Protein AF-A0A1X7UWM3-F1 (afdb_monomer_lite)

Sequence (104 aa):
MDGKWLSDIHINTAQRLLKKQFPNLSGLFSTLILPNVKDPIPSGTRALQILHIKTNHWIVTSTLDCLLGEVKLLESMYRSIDVSTMNLLRQVFGGGISVTLEVP

Foldseek 3Di:
DPPDADDLVNLLVVLVVVCVVVVQAPESDRQVCLVPQPDADEWPGWYKYWYQDDPGDIWIKTCVPHPTQEIEIEGAPDPDDDPVNVVSCCSHHNDRHDYDYDHD

Secondary structure (DSSP, 8-state):
---PPPPHHHHHHHHHHHHHH-TT-EE---TTTGGG-SSPPPTT--EEEEEEETTTEEEEEE-TT--TTEEEEE-SS-SS--HHHHHHHHHHH-TT-EEEEE--

pLDDT: mean 92.92, std 6.09, range [54.12, 97.94]

Organism: Amphimedon queenslandica (NCBI:txid400682)

Structure (mmCIF, N/CA/C/O backbone):
data_AF-A0A1X7UWM3-F1
#
_entry.id   AF-A0A1X7UWM3-F1
#
loop_
_atom_site.group_PDB
_atom_site.id
_atom_site.type_symbol
_atom_site.label_atom_id
_atom_site.label_alt_id
_atom_site.label_comp_id
_atom_site.label_asym_id
_atom_site.label_entity_id
_atom_site.label_seq_id
_atom_site.pdbx_PDB_ins_code
_atom_site.Cartn_x
_atom_site.Cartn_y
_atom_site.Cartn_z
_atom_site.occupancy
_atom_site.B_iso_or_equiv
_atom_site.auth_seq_id
_atom_site.auth_comp_id
_atom_site.auth_asym_id
_atom_site.auth_atom_id
_atom_site.pdbx_PDB_model_num
ATOM 1 N N . MET A 1 1 ? 2.289 -13.029 -22.697 1.00 54.12 1 MET A N 1
ATOM 2 C CA . MET A 1 1 ? 2.730 -12.054 -21.678 1.00 54.12 1 MET A CA 1
ATOM 3 C C . MET A 1 1 ? 4.227 -11.906 -21.848 1.00 54.12 1 MET A C 1
ATOM 5 O O . MET A 1 1 ? 4.933 -12.888 -21.682 1.00 54.12 1 MET A O 1
ATOM 9 N N . ASP A 1 2 ? 4.699 -10.723 -22.223 1.00 75.31 2 ASP A N 1
ATOM 10 C CA . ASP A 1 2 ? 6.046 -10.548 -22.794 1.00 75.31 2 ASP A CA 1
ATOM 11 C C . ASP A 1 2 ? 7.130 -10.280 -21.729 1.00 75.31 2 ASP A C 1
ATOM 13 O O . ASP A 1 2 ? 8.189 -9.747 -22.046 1.00 75.31 2 ASP A O 1
ATOM 17 N N . GLY A 1 3 ? 6.849 -10.568 -20.449 1.00 82.81 3 GLY A N 1
ATOM 18 C CA . GLY A 1 3 ? 7.799 -10.388 -19.338 1.00 82.81 3 GLY A CA 1
ATOM 19 C C . GLY A 1 3 ? 8.199 -8.936 -19.035 1.00 82.81 3 GLY A C 1
ATOM 20 O O . GLY A 1 3 ? 9.222 -8.703 -18.398 1.00 82.81 3 GLY A O 1
ATOM 21 N N . LYS A 1 4 ? 7.430 -7.945 -19.502 1.00 89.69 4 LYS A N 1
ATOM 22 C CA . LYS A 1 4 ? 7.739 -6.518 -19.312 1.00 89.69 4 LYS A CA 1
ATOM 23 C C . LYS A 1 4 ? 7.442 -6.051 -17.883 1.00 89.69 4 LYS A C 1
ATOM 25 O O . LYS A 1 4 ? 6.512 -6.537 -17.242 1.00 89.69 4 LYS A O 1
ATOM 30 N N . TRP A 1 5 ? 8.200 -5.055 -17.424 1.00 91.19 5 TRP A N 1
ATOM 31 C CA . TRP A 1 5 ? 7.982 -4.397 -16.135 1.00 91.19 5 TRP A CA 1
ATOM 32 C C . TRP A 1 5 ? 6.624 -3.693 -16.073 1.00 91.19 5 TRP A C 1
ATOM 34 O O . TRP A 1 5 ? 6.209 -3.022 -17.020 1.00 91.19 5 TRP A O 1
ATOM 44 N N . LEU A 1 6 ? 5.961 -3.803 -14.922 1.00 93.25 6 LEU A N 1
ATOM 45 C CA . LEU A 1 6 ? 4.755 -3.039 -14.627 1.00 93.25 6 LEU A CA 1
ATOM 46 C C . LEU A 1 6 ? 5.126 -1.590 -14.304 1.00 93.25 6 LEU A C 1
ATOM 48 O O . LEU A 1 6 ? 5.927 -1.334 -13.405 1.00 93.25 6 LEU A O 1
ATOM 52 N N . SER A 1 7 ? 4.512 -0.650 -15.020 1.00 94.00 7 SER A N 1
ATOM 53 C CA . SER A 1 7 ? 4.584 0.778 -14.695 1.00 94.00 7 SER A CA 1
ATOM 54 C C . SER A 1 7 ? 3.573 1.177 -13.617 1.00 94.00 7 SER A C 1
ATOM 56 O O . SER A 1 7 ? 2.622 0.450 -13.316 1.00 94.00 7 SER A O 1
ATOM 58 N N . ASP A 1 8 ? 3.735 2.387 -13.091 1.00 94.19 8 ASP A N 1
ATOM 59 C CA . ASP A 1 8 ? 2.800 3.034 -12.174 1.00 94.19 8 ASP A CA 1
ATOM 60 C C . ASP A 1 8 ? 1.369 3.100 -12.735 1.00 94.19 8 ASP A C 1
ATOM 62 O O . ASP A 1 8 ? 0.418 2.898 -11.986 1.00 94.19 8 ASP A O 1
ATOM 66 N N . ILE A 1 9 ? 1.188 3.298 -14.047 1.00 95.88 9 ILE A N 1
ATOM 67 C CA . ILE A 1 9 ? -0.138 3.293 -14.693 1.00 95.88 9 ILE A CA 1
ATOM 68 C C . ILE A 1 9 ? -0.841 1.945 -14.497 1.00 95.88 9 ILE A C 1
ATOM 70 O O . ILE A 1 9 ? -2.031 1.912 -14.163 1.00 95.88 9 ILE A O 1
ATOM 74 N N . HIS A 1 10 ? -0.119 0.835 -14.675 1.00 96.56 10 HIS A N 1
ATOM 75 C CA . HIS A 1 10 ? -0.678 -0.506 -14.491 1.00 96.56 10 HIS A CA 1
ATOM 76 C C . HIS A 1 10 ? -1.095 -0.716 -13.034 1.00 96.56 10 HIS A C 1
ATOM 78 O O . HIS A 1 10 ? -2.233 -1.106 -12.764 1.00 96.56 10 HIS A O 1
ATOM 84 N N . ILE A 1 11 ? -0.203 -0.381 -12.097 1.00 97.44 11 ILE A N 1
ATOM 85 C CA . ILE A 1 11 ? -0.452 -0.525 -10.660 1.00 97.44 11 ILE A CA 1
ATOM 86 C C . ILE A 1 11 ? -1.612 0.364 -10.209 1.00 97.44 11 ILE A C 1
ATOM 88 O O . ILE A 1 11 ? -2.552 -0.121 -9.587 1.00 97.44 11 ILE A O 1
ATOM 92 N N . ASN A 1 12 ? -1.620 1.644 -10.576 1.00 97.50 12 ASN A N 1
ATOM 93 C CA . ASN A 1 12 ? -2.687 2.574 -10.210 1.00 97.50 12 ASN A CA 1
ATOM 94 C C . ASN A 1 12 ? -4.039 2.167 -10.807 1.00 97.50 12 ASN A C 1
ATOM 96 O O . ASN A 1 12 ? -5.072 2.314 -10.152 1.00 97.50 12 ASN A O 1
ATOM 100 N N . THR A 1 13 ? -4.056 1.602 -12.016 1.00 97.62 13 THR A N 1
ATOM 101 C CA . THR A 1 13 ? -5.285 1.055 -12.608 1.00 97.62 13 THR A CA 1
ATOM 102 C C . THR A 1 13 ? -5.792 -0.147 -11.811 1.00 97.62 13 THR A C 1
ATOM 104 O O . THR A 1 13 ? -6.973 -0.184 -11.462 1.00 97.62 13 THR A O 1
ATOM 107 N N . ALA A 1 14 ? -4.910 -1.083 -11.449 1.00 97.50 14 ALA A N 1
ATOM 108 C CA . ALA A 1 14 ? -5.264 -2.236 -10.623 1.00 97.50 14 ALA A CA 1
ATOM 109 C C . ALA A 1 14 ? -5.774 -1.817 -9.233 1.00 97.50 14 ALA A C 1
ATOM 111 O O . ALA A 1 14 ? -6.828 -2.279 -8.798 1.00 97.50 14 ALA A O 1
ATOM 112 N N . GLN A 1 15 ? -5.102 -0.871 -8.572 1.00 97.50 15 GLN A N 1
ATOM 113 C CA . GLN A 1 15 ? -5.539 -0.339 -7.279 1.00 97.50 15 GLN A CA 1
ATOM 114 C C . GLN A 1 15 ? -6.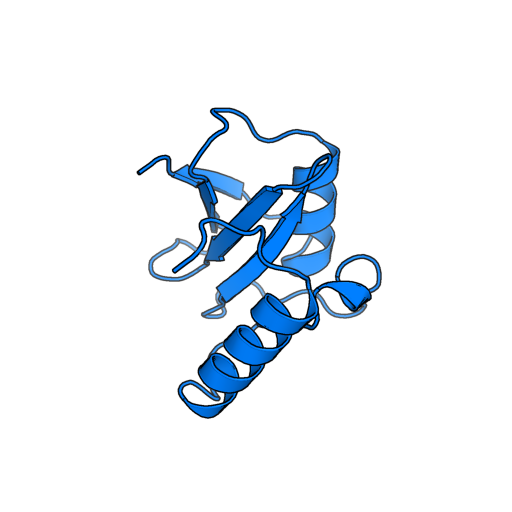926 0.314 -7.364 1.00 97.50 15 GLN A C 1
ATOM 116 O O . GLN A 1 15 ? -7.770 0.083 -6.500 1.00 97.50 15 GLN A O 1
ATOM 121 N N . ARG A 1 16 ? -7.220 1.067 -8.434 1.00 97.25 16 ARG A N 1
ATOM 122 C CA . ARG A 1 16 ? -8.561 1.640 -8.658 1.00 97.25 16 ARG A CA 1
ATOM 123 C C . ARG A 1 16 ? -9.630 0.566 -8.854 1.00 97.25 16 ARG A C 1
ATOM 125 O O . ARG A 1 16 ? -10.752 0.752 -8.389 1.00 97.25 16 ARG A O 1
ATOM 132 N N . LEU A 1 17 ? -9.311 -0.531 -9.541 1.00 97.94 17 LEU A N 1
ATOM 133 C CA . LEU A 1 17 ? -10.232 -1.662 -9.696 1.00 97.94 17 LEU A CA 1
ATOM 134 C C . LEU A 1 17 ? -10.506 -2.339 -8.349 1.00 97.94 17 LEU A C 1
ATOM 136 O O . LEU A 1 17 ? -11.670 -2.525 -7.998 1.00 97.94 17 LEU A O 1
ATOM 140 N N . LEU A 1 18 ? -9.463 -2.611 -7.560 1.00 97.31 18 LEU A N 1
ATOM 141 C CA . LEU A 1 18 ? -9.603 -3.177 -6.215 1.00 97.31 18 LEU A CA 1
ATOM 142 C C . LEU A 1 18 ? -10.426 -2.266 -5.302 1.00 97.31 18 LEU A C 1
ATOM 144 O O . LEU A 1 18 ? -11.326 -2.740 -4.619 1.00 97.31 18 LEU A O 1
ATOM 148 N N . LYS A 1 19 ? -10.198 -0.950 -5.345 1.00 96.69 19 LYS A N 1
ATOM 149 C CA . LYS A 1 19 ? -10.966 0.015 -4.548 1.00 96.69 19 LYS A CA 1
ATOM 150 C C . LYS A 1 19 ? -12.450 0.025 -4.920 1.00 96.69 19 LYS A C 1
ATOM 152 O O . LYS A 1 19 ? -13.293 0.190 -4.046 1.00 96.69 19 LYS A O 1
ATOM 157 N N . LYS A 1 20 ? -12.781 -0.175 -6.201 1.00 97.38 20 LYS A N 1
ATOM 158 C CA . LYS A 1 20 ? -14.175 -0.310 -6.656 1.00 97.38 20 LYS A CA 1
ATOM 159 C C . LYS A 1 20 ? -14.827 -1.603 -6.162 1.00 97.38 20 LYS A C 1
ATOM 161 O O . LYS A 1 20 ? -16.007 -1.582 -5.839 1.00 97.38 20 LYS A O 1
ATOM 166 N N . GLN A 1 21 ? -14.080 -2.706 -6.119 1.00 97.94 21 GLN A N 1
ATOM 167 C CA . GLN A 1 21 ? -14.583 -3.999 -5.640 1.00 97.94 21 GLN A CA 1
ATOM 168 C C . GLN A 1 21 ? -14.700 -4.055 -4.110 1.00 97.94 21 GLN A C 1
ATOM 170 O O . GLN A 1 21 ? -15.632 -4.656 -3.585 1.00 97.94 21 GLN A O 1
ATOM 175 N N . PHE A 1 22 ? -13.787 -3.392 -3.398 1.00 96.62 22 PHE A N 1
ATOM 176 C CA . PHE A 1 22 ? -13.701 -3.378 -1.938 1.00 96.62 22 PHE A CA 1
ATOM 177 C C . PHE A 1 22 ? -13.731 -1.932 -1.413 1.00 96.62 22 PHE A C 1
ATOM 179 O O . PHE A 1 22 ? -12.712 -1.423 -0.940 1.00 96.62 22 PHE A O 1
ATOM 186 N N . PRO A 1 23 ? -14.885 -1.239 -1.474 1.00 95.25 23 PRO A N 1
ATOM 187 C CA . PRO A 1 23 ? -14.975 0.189 -1.145 1.00 95.25 23 PRO A CA 1
ATOM 188 C C . PRO A 1 23 ? -14.596 0.512 0.308 1.00 95.25 23 PRO A C 1
ATOM 190 O O . PRO A 1 23 ? -14.079 1.594 0.579 1.00 95.25 23 PRO A O 1
ATOM 193 N N . ASN A 1 24 ? -14.790 -0.444 1.222 1.00 94.69 24 ASN A N 1
ATOM 194 C CA . ASN A 1 24 ? -14.478 -0.304 2.647 1.00 94.69 24 ASN A CA 1
ATOM 195 C C . ASN A 1 24 ? -13.005 -0.596 2.989 1.00 94.69 24 ASN A C 1
ATOM 197 O O . ASN A 1 24 ? -12.617 -0.485 4.149 1.00 94.69 24 ASN A O 1
ATOM 201 N N . LEU A 1 25 ? -12.187 -1.005 2.013 1.00 95.62 25 LEU A N 1
ATOM 202 C CA . LEU A 1 25 ? -10.760 -1.244 2.219 1.00 95.62 25 LEU A CA 1
ATOM 203 C C . LEU A 1 25 ? -10.007 0.088 2.155 1.00 95.62 25 LEU A C 1
ATOM 205 O O . LEU A 1 25 ? -10.086 0.792 1.148 1.00 95.62 25 LEU A O 1
ATOM 209 N N . SER A 1 26 ? -9.269 0.443 3.203 1.00 96.44 26 SER A N 1
ATOM 210 C CA . SER A 1 26 ? -8.418 1.640 3.222 1.00 96.44 26 SER A CA 1
ATOM 211 C C . SER A 1 26 ? -7.126 1.454 2.422 1.00 96.44 26 SER A C 1
ATOM 213 O O . SER A 1 26 ? -6.772 0.343 2.030 1.00 96.44 26 SER A O 1
ATOM 215 N N . GLY A 1 27 ? -6.427 2.558 2.155 1.00 95.75 27 GLY A N 1
ATOM 216 C CA . GLY A 1 27 ? -5.266 2.568 1.265 1.00 95.75 27 GLY A CA 1
ATOM 217 C C . GLY A 1 27 ? -5.674 2.575 -0.206 1.00 95.75 27 GLY A C 1
ATOM 218 O O . GLY A 1 27 ? -6.659 3.226 -0.580 1.00 95.75 27 GLY A O 1
ATOM 219 N N . LEU A 1 28 ? -4.911 1.852 -1.029 1.00 96.69 28 LEU A N 1
ATOM 220 C CA . LEU A 1 28 ? -4.974 1.867 -2.495 1.00 96.69 28 LEU A CA 1
ATOM 221 C C . LEU A 1 28 ? -4.823 3.278 -3.084 1.00 96.69 28 LEU A C 1
ATOM 223 O O . LEU A 1 28 ? -5.426 3.623 -4.104 1.00 96.69 28 LEU A O 1
ATOM 227 N N . PHE A 1 29 ? -4.020 4.108 -2.423 1.00 95.25 29 PHE A N 1
ATOM 228 C CA . PHE A 1 29 ? -3.670 5.437 -2.892 1.00 95.25 29 PHE A CA 1
ATOM 229 C C . PHE A 1 29 ? -2.840 5.353 -4.167 1.00 95.25 29 PHE A C 1
ATOM 231 O O . PHE A 1 29 ? -2.095 4.391 -4.384 1.00 95.25 29 PHE A O 1
ATOM 238 N N . SER A 1 30 ? -2.927 6.405 -4.984 1.00 94.50 30 SER A N 1
ATOM 239 C CA . SER A 1 30 ? -2.021 6.567 -6.119 1.00 94.50 30 SER A CA 1
ATOM 240 C C . SER A 1 30 ? -0.574 6.493 -5.641 1.00 94.50 30 SER A C 1
ATOM 242 O O . SER A 1 30 ? -0.191 7.173 -4.689 1.00 94.50 30 SER A O 1
ATOM 244 N N . THR A 1 31 ? 0.242 5.696 -6.323 1.00 93.38 31 THR A N 1
ATOM 245 C CA . THR A 1 31 ? 1.660 5.521 -5.982 1.00 93.38 31 THR A CA 1
ATOM 246 C C . THR A 1 31 ? 2.435 6.843 -6.007 1.00 93.38 31 THR A C 1
ATOM 248 O O . THR A 1 31 ? 3.397 7.009 -5.266 1.00 93.38 31 THR A O 1
ATOM 251 N N . LEU A 1 32 ? 1.967 7.817 -6.796 1.00 91.06 32 LEU A N 1
ATOM 252 C CA . LEU A 1 32 ? 2.583 9.136 -6.961 1.00 91.06 32 LEU A CA 1
ATOM 253 C C . LEU A 1 32 ? 2.372 10.075 -5.764 1.00 91.06 32 LEU A C 1
ATOM 255 O O . LEU A 1 32 ? 3.109 11.047 -5.618 1.00 91.06 32 LEU A O 1
ATOM 259 N N . ILE A 1 33 ? 1.367 9.819 -4.918 1.00 92.31 33 ILE A N 1
ATOM 260 C CA . ILE A 1 33 ? 1.039 10.705 -3.787 1.00 92.31 33 ILE A CA 1
ATOM 261 C C . ILE A 1 33 ? 1.536 10.176 -2.445 1.00 92.31 33 ILE A C 1
ATOM 263 O O . ILE A 1 33 ? 1.474 10.910 -1.465 1.00 92.31 33 ILE A O 1
ATOM 267 N N . LEU A 1 34 ? 2.028 8.933 -2.390 1.00 91.81 34 LEU A N 1
ATOM 268 C CA . LEU A 1 34 ? 2.419 8.262 -1.145 1.00 91.81 34 LEU A CA 1
ATOM 269 C C . LEU A 1 34 ? 3.403 9.070 -0.283 1.00 91.81 34 LEU A C 1
ATOM 271 O O . LEU A 1 34 ? 3.162 9.162 0.919 1.00 91.81 34 LEU A O 1
ATOM 275 N N . PRO A 1 35 ? 4.438 9.731 -0.846 1.00 88.25 35 PRO A N 1
ATOM 276 C CA . PRO A 1 35 ? 5.344 10.561 -0.047 1.00 88.25 35 PRO A CA 1
ATOM 277 C C . PRO A 1 35 ? 4.678 11.794 0.583 1.00 88.25 35 PRO A C 1
ATOM 279 O O . PRO A 1 35 ? 5.235 12.385 1.499 1.00 88.25 35 PRO A O 1
ATOM 282 N N . ASN A 1 36 ? 3.498 12.190 0.094 1.00 89.81 36 ASN A N 1
ATOM 283 C CA . ASN A 1 36 ? 2.784 13.411 0.474 1.00 89.81 36 ASN A CA 1
ATOM 284 C C . ASN A 1 36 ? 1.420 13.129 1.130 1.00 89.81 36 ASN A C 1
ATOM 286 O O . ASN A 1 36 ? 0.575 14.025 1.208 1.00 89.81 36 ASN A O 1
ATOM 290 N N . VAL A 1 37 ? 1.168 11.891 1.570 1.00 90.81 37 VAL A N 1
ATOM 291 C CA . VAL A 1 37 ? -0.073 11.528 2.268 1.00 90.81 37 VAL A CA 1
ATOM 292 C C . VAL A 1 37 ? -0.149 12.310 3.578 1.00 90.81 37 VAL A C 1
ATOM 294 O O . VAL A 1 37 ? 0.653 12.087 4.474 1.00 90.81 37 VAL A O 1
ATOM 297 N N . LYS A 1 38 ? -1.094 13.248 3.685 1.00 88.00 38 LYS A N 1
ATOM 298 C CA . LYS A 1 38 ? -1.265 14.079 4.891 1.00 88.00 38 LYS A CA 1
ATOM 299 C C . LYS A 1 38 ? -1.899 13.304 6.041 1.00 88.00 38 LYS A C 1
ATOM 301 O O . LYS A 1 38 ? -1.485 13.467 7.183 1.00 88.00 38 LYS A O 1
ATOM 306 N N . ASP A 1 39 ? -2.862 12.453 5.702 1.00 90.75 39 ASP A N 1
ATOM 307 C CA . ASP A 1 39 ? -3.630 11.659 6.651 1.00 90.75 39 ASP A CA 1
ATOM 308 C C . ASP A 1 39 ? -3.236 10.185 6.499 1.00 90.75 39 ASP A C 1
ATOM 310 O O . ASP A 1 39 ? -3.686 9.528 5.551 1.00 90.75 39 ASP A O 1
ATOM 314 N N . PRO A 1 40 ? -2.359 9.659 7.373 1.00 93.81 40 PRO A N 1
ATOM 315 C CA . PRO A 1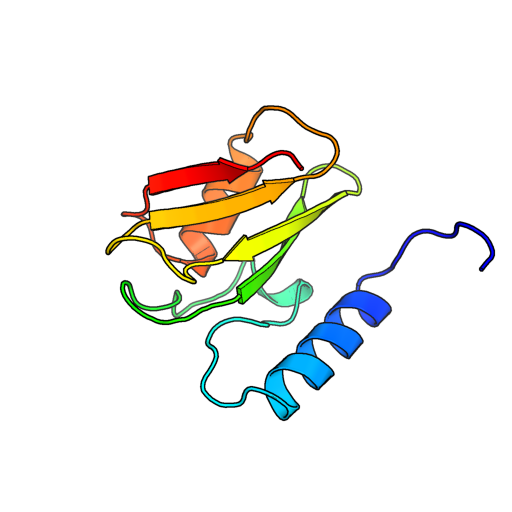 40 ? -2.011 8.249 7.344 1.00 93.81 40 PRO A CA 1
ATOM 316 C C . PRO A 1 40 ? -3.245 7.386 7.617 1.00 93.81 40 PRO A C 1
ATOM 318 O O . PRO A 1 40 ? -4.208 7.800 8.268 1.00 93.81 40 PRO A O 1
ATOM 321 N N . ILE A 1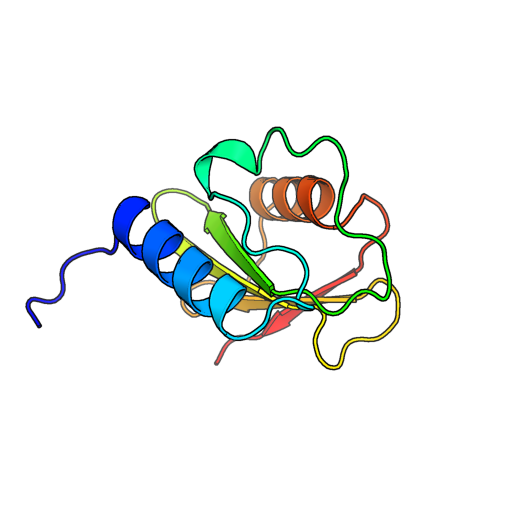 41 ? -3.198 6.150 7.137 1.00 94.88 41 ILE A N 1
ATOM 322 C CA . ILE A 1 41 ? -4.219 5.140 7.381 1.00 94.88 41 ILE A CA 1
ATOM 323 C C . ILE A 1 41 ? -4.327 4.920 8.897 1.00 94.88 41 ILE A C 1
ATOM 325 O O . ILE A 1 41 ? -3.328 4.558 9.523 1.00 94.88 41 ILE A O 1
ATOM 329 N N . PRO A 1 42 ? -5.516 5.105 9.500 1.00 92.12 42 PRO A N 1
ATOM 330 C CA . PRO A 1 42 ? -5.682 4.927 10.934 1.00 92.12 42 PRO A CA 1
ATOM 331 C C . PRO A 1 42 ? -5.363 3.496 11.372 1.00 92.12 42 PRO A C 1
ATOM 333 O O . PRO A 1 42 ? -5.763 2.526 10.716 1.00 92.12 42 PRO A O 1
ATOM 336 N N . SER A 1 43 ? -4.698 3.364 12.521 1.00 90.56 43 SER A N 1
ATOM 337 C CA . SER A 1 43 ? -4.402 2.060 13.120 1.00 90.56 43 SER A CA 1
ATOM 338 C C . SER A 1 43 ? -5.685 1.257 13.369 1.00 90.56 43 SER A C 1
ATOM 340 O O . SER A 1 43 ? -6.715 1.814 13.746 1.00 90.56 43 SER A O 1
ATOM 342 N N . GLY A 1 44 ? -5.631 -0.054 13.128 1.00 89.31 44 GLY A N 1
ATOM 343 C CA . GLY A 1 44 ? -6.781 -0.959 13.259 1.00 89.31 44 GLY A CA 1
ATOM 344 C C . GLY A 1 44 ? -7.717 -0.976 12.047 1.00 89.31 44 GLY A C 1
ATOM 345 O O . GLY A 1 44 ? -8.682 -1.738 12.023 1.00 89.31 44 GLY A O 1
ATOM 346 N N . THR A 1 45 ? -7.436 -0.179 11.013 1.00 94.56 45 THR A N 1
ATOM 347 C CA . THR A 1 45 ? -8.215 -0.207 9.772 1.00 94.56 45 THR A CA 1
ATOM 348 C C . THR A 1 45 ? -7.733 -1.323 8.856 1.00 94.56 45 THR A C 1
ATOM 350 O O . THR A 1 45 ? -6.531 -1.498 8.669 1.00 94.56 45 THR A O 1
ATOM 353 N N . ARG A 1 46 ? -8.666 -2.031 8.210 1.00 96.25 46 ARG A N 1
ATOM 354 C CA . ARG A 1 46 ? -8.354 -2.971 7.123 1.00 96.25 46 ARG A CA 1
ATOM 355 C C . ARG A 1 46 ? -7.845 -2.193 5.916 1.00 96.25 46 ARG A C 1
ATOM 357 O O . ARG A 1 46 ? -8.592 -1.407 5.331 1.00 96.25 46 ARG A O 1
ATOM 364 N N . ALA A 1 47 ? -6.597 -2.418 5.536 1.00 97.38 47 ALA A N 1
ATOM 365 C CA . ALA A 1 47 ? -5.945 -1.667 4.483 1.00 97.38 47 ALA A CA 1
ATOM 366 C C . ALA A 1 47 ? -5.032 -2.540 3.631 1.00 97.38 47 ALA A C 1
ATOM 368 O O . ALA A 1 47 ? -4.445 -3.510 4.111 1.00 97.38 47 ALA A O 1
ATOM 369 N N . LEU A 1 48 ? -4.912 -2.143 2.366 1.00 97.56 48 LEU A N 1
ATOM 370 C CA . LEU A 1 48 ? -3.948 -2.684 1.421 1.00 97.56 48 LEU A CA 1
ATOM 371 C C . LEU A 1 48 ? -3.334 -1.528 0.636 1.00 97.56 48 LEU A C 1
ATOM 373 O O . LEU A 1 48 ? -4.045 -0.633 0.176 1.00 97.56 48 LEU A O 1
ATOM 377 N N . GLN A 1 49 ? -2.019 -1.547 0.462 1.00 97.56 49 GLN A N 1
ATOM 378 C CA . GLN A 1 49 ? -1.319 -0.548 -0.336 1.00 97.56 49 GLN A CA 1
ATOM 379 C C . GLN A 1 49 ? -0.182 -1.195 -1.120 1.00 97.56 49 GLN A C 1
ATOM 381 O O . GLN A 1 49 ? 0.591 -1.980 -0.571 1.00 97.56 49 GLN A O 1
ATOM 386 N N . ILE A 1 50 ? -0.057 -0.826 -2.395 1.00 97.31 50 ILE A N 1
ATOM 387 C CA . ILE A 1 50 ? 1.092 -1.197 -3.222 1.00 97.31 50 ILE A CA 1
ATOM 388 C C . ILE A 1 50 ? 2.092 -0.039 -3.196 1.00 97.31 50 ILE A C 1
ATOM 390 O O . ILE A 1 50 ? 1.707 1.115 -3.410 1.00 97.31 50 ILE A O 1
ATOM 394 N N . LEU A 1 51 ? 3.360 -0.339 -2.914 1.00 95.44 51 LEU A N 1
ATOM 395 C CA . LEU A 1 51 ? 4.440 0.648 -2.850 1.00 95.44 51 LEU A CA 1
ATOM 396 C C . LEU A 1 51 ? 5.472 0.367 -3.942 1.00 95.44 51 LEU A C 1
ATOM 398 O O . LEU A 1 51 ? 5.807 -0.790 -4.201 1.00 95.44 51 LEU A O 1
ATOM 402 N N . HIS A 1 52 ? 5.993 1.434 -4.548 1.00 94.50 52 HIS A N 1
ATOM 403 C CA . HIS A 1 52 ? 7.223 1.371 -5.336 1.00 94.50 52 HIS A CA 1
ATOM 404 C C . HIS A 1 52 ? 8.387 1.698 -4.411 1.00 94.50 52 HIS A C 1
ATOM 406 O O . HIS A 1 52 ? 8.382 2.754 -3.776 1.00 94.50 52 HIS A O 1
ATOM 412 N N . ILE A 1 53 ? 9.349 0.791 -4.301 1.00 91.44 53 ILE A N 1
ATOM 413 C CA . ILE A 1 53 ? 10.502 0.940 -3.416 1.00 91.44 53 ILE A CA 1
ATOM 414 C C . ILE A 1 53 ? 11.809 0.695 -4.164 1.00 91.44 53 ILE A C 1
ATOM 416 O O . ILE A 1 53 ? 11.843 0.055 -5.223 1.00 91.44 53 ILE A O 1
ATOM 420 N N . LYS A 1 54 ? 12.908 1.159 -3.556 1.00 85.38 54 LYS A N 1
ATOM 421 C CA . LYS A 1 54 ? 14.271 1.033 -4.090 1.00 85.38 54 LYS A CA 1
ATOM 422 C C . LYS A 1 54 ? 14.331 1.590 -5.519 1.00 85.38 54 LYS A C 1
ATOM 424 O O . LYS A 1 54 ? 13.716 2.609 -5.813 1.00 85.38 54 LYS A O 1
ATOM 429 N N . THR A 1 55 ? 15.101 0.955 -6.398 1.00 81.50 55 THR A N 1
ATOM 430 C CA . THR A 1 55 ? 15.297 1.441 -7.767 1.00 81.50 55 THR A CA 1
ATOM 431 C C . THR A 1 55 ? 14.127 1.090 -8.684 1.00 81.50 55 THR A C 1
ATOM 433 O O . THR A 1 55 ? 13.771 1.895 -9.537 1.00 81.50 55 THR A O 1
ATOM 436 N N . ASN A 1 56 ? 13.544 -0.108 -8.554 1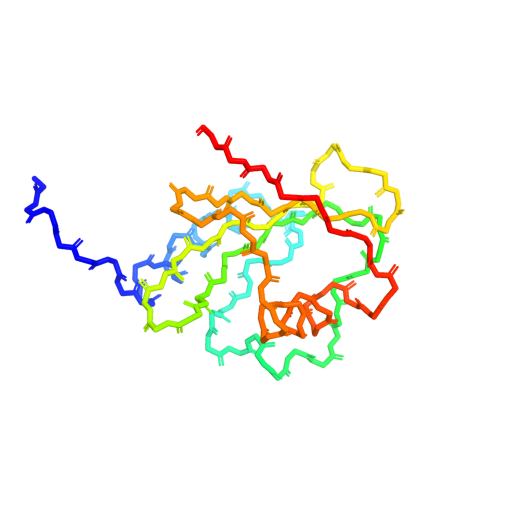.00 87.25 56 ASN A N 1
ATOM 437 C CA . ASN A 1 56 ? 12.457 -0.546 -9.432 1.00 87.25 56 ASN A CA 1
ATOM 438 C C . ASN A 1 56 ? 11.717 -1.789 -8.901 1.00 87.25 56 ASN A C 1
ATOM 440 O O . ASN A 1 56 ? 11.662 -2.811 -9.587 1.00 87.25 56 ASN A O 1
ATOM 444 N N . HIS A 1 57 ? 11.208 -1.752 -7.667 1.00 93.06 57 HIS A N 1
ATOM 445 C CA . HIS A 1 57 ? 10.527 -2.911 -7.086 1.00 93.06 57 HIS A CA 1
ATOM 446 C C . HIS A 1 57 ? 9.143 -2.567 -6.532 1.00 93.06 57 HIS A C 1
ATOM 448 O O . HIS A 1 57 ? 8.950 -1.517 -5.922 1.00 93.06 57 HIS A O 1
ATOM 454 N N . TRP A 1 58 ? 8.181 -3.462 -6.756 1.00 95.12 58 TRP A N 1
ATOM 455 C CA . TRP A 1 58 ? 6.812 -3.336 -6.268 1.00 95.12 58 TRP A CA 1
ATOM 456 C C . TRP A 1 58 ? 6.597 -4.290 -5.104 1.00 95.12 58 TRP A C 1
ATOM 458 O O . TRP A 1 58 ? 6.798 -5.492 -5.254 1.00 95.12 58 TRP A O 1
ATOM 468 N N . ILE A 1 59 ? 6.124 -3.758 -3.983 1.00 95.81 59 ILE A N 1
ATOM 469 C CA . ILE A 1 59 ? 5.756 -4.543 -2.802 1.00 95.81 59 ILE A CA 1
ATOM 470 C C . ILE A 1 59 ? 4.297 -4.317 -2.444 1.00 95.81 59 ILE A C 1
ATOM 472 O O . ILE A 1 59 ? 3.709 -3.283 -2.781 1.00 95.81 59 ILE A O 1
ATOM 476 N N . VAL A 1 60 ? 3.724 -5.268 -1.713 1.00 96.94 60 VAL A N 1
ATOM 477 C CA . VAL A 1 60 ? 2.377 -5.142 -1.158 1.00 96.94 60 VAL A CA 1
ATOM 478 C C . VAL A 1 60 ? 2.479 -5.004 0.348 1.00 96.94 60 VAL A C 1
ATOM 480 O O . VAL A 1 60 ? 3.256 -5.686 1.001 1.00 96.94 60 VAL A O 1
ATOM 483 N N . THR A 1 61 ? 1.673 -4.114 0.905 1.00 97.12 61 THR A N 1
ATOM 484 C CA . THR A 1 61 ? 1.549 -3.923 2.346 1.00 97.12 61 THR A CA 1
ATOM 485 C C . THR A 1 61 ? 0.102 -4.119 2.751 1.00 97.12 61 THR A C 1
ATOM 487 O O . THR A 1 61 ? -0.813 -3.756 2.004 1.00 97.12 61 THR A O 1
ATOM 490 N N . SER A 1 62 ? -0.110 -4.737 3.906 1.00 97.31 62 SER A N 1
ATOM 491 C CA . SER A 1 62 ? -1.432 -5.150 4.354 1.00 97.31 62 SER A CA 1
ATOM 492 C C . SER A 1 62 ? -1.538 -5.086 5.869 1.00 97.31 62 SER A C 1
ATOM 494 O O . SER A 1 62 ? -0.622 -5.490 6.577 1.00 97.31 62 SER A O 1
ATOM 496 N N . THR A 1 63 ? -2.680 -4.620 6.360 1.00 97.31 63 THR A N 1
ATOM 497 C CA . THR A 1 63 ? -3.081 -4.751 7.773 1.00 97.31 63 THR A CA 1
ATOM 498 C C . THR A 1 63 ? -4.146 -5.835 7.956 1.00 97.31 63 THR A C 1
ATOM 500 O O . THR A 1 63 ? -4.743 -5.967 9.023 1.00 97.31 63 THR A O 1
ATOM 503 N N . LEU A 1 64 ? -4.441 -6.601 6.900 1.00 95.38 64 LEU A N 1
ATOM 504 C CA . LEU A 1 64 ? -5.391 -7.704 6.968 1.00 95.38 64 LEU A CA 1
ATOM 505 C C . LEU A 1 64 ? -4.825 -8.807 7.866 1.00 95.38 64 LEU A C 1
ATOM 507 O O . LEU A 1 64 ? -3.674 -9.227 7.709 1.00 95.38 64 LEU A O 1
ATOM 511 N N . ASP A 1 65 ? -5.645 -9.248 8.819 1.00 93.38 65 ASP A N 1
ATOM 512 C CA . ASP A 1 65 ? -5.296 -10.280 9.798 1.00 93.38 65 ASP A CA 1
ATOM 513 C C . ASP A 1 65 ? -3.988 -9.961 10.551 1.00 93.38 65 ASP A C 1
ATOM 515 O O . ASP A 1 65 ? -3.123 -10.821 10.730 1.00 93.38 65 ASP A O 1
ATOM 519 N N . CYS A 1 66 ? -3.824 -8.687 10.923 1.00 93.94 66 CYS A N 1
ATOM 520 C CA . CYS A 1 66 ? -2.720 -8.152 11.724 1.00 93.94 66 CYS A CA 1
ATOM 521 C C . CYS A 1 66 ? -3.244 -7.660 13.079 1.00 93.94 66 CYS A C 1
ATOM 523 O O . CYS A 1 66 ? -4.412 -7.270 13.190 1.00 93.94 66 CYS A O 1
ATOM 525 N N . LEU A 1 67 ? -2.390 -7.643 14.107 1.00 93.38 67 LEU A N 1
ATOM 526 C CA . LEU A 1 67 ? -2.733 -6.985 15.368 1.00 93.38 67 LEU A CA 1
ATOM 527 C C . LEU A 1 67 ? -2.751 -5.458 15.199 1.00 93.38 67 LEU A C 1
ATOM 529 O O . LEU A 1 67 ? -2.308 -4.894 14.195 1.00 93.38 67 LEU A O 1
ATOM 533 N N . LEU A 1 68 ? -3.288 -4.759 16.199 1.00 93.31 68 LEU A N 1
ATOM 534 C CA . LEU A 1 68 ? -3.306 -3.300 16.200 1.00 93.31 68 LEU A CA 1
ATOM 535 C C . LEU A 1 68 ? -1.873 -2.748 16.105 1.00 93.31 68 LEU A C 1
ATOM 537 O O . LEU A 1 68 ? -1.029 -3.067 16.936 1.00 93.31 68 LEU A O 1
ATOM 541 N N . GLY A 1 69 ? -1.626 -1.885 15.117 1.00 93.00 69 GLY A N 1
ATOM 542 C CA . GLY A 1 69 ? -0.309 -1.293 14.868 1.00 93.00 69 GLY A CA 1
ATOM 543 C C . GLY A 1 69 ? 0.643 -2.158 14.036 1.00 93.00 69 GLY A C 1
ATOM 544 O O . GLY A 1 69 ? 1.732 -1.691 13.719 1.00 93.00 69 GLY A O 1
ATOM 545 N N . GLU A 1 70 ? 0.246 -3.366 13.636 1.00 96.00 70 GLU A N 1
ATOM 546 C CA . GLU A 1 70 ? 1.052 -4.225 12.767 1.00 96.00 70 GLU A CA 1
ATOM 547 C C . GLU A 1 70 ? 0.734 -4.011 11.283 1.00 96.00 70 GLU A C 1
ATOM 549 O O . GLU A 1 70 ? -0.421 -3.858 10.878 1.00 96.00 70 GLU A O 1
ATOM 554 N N . VAL A 1 71 ? 1.781 -4.059 10.460 1.00 97.19 71 VAL A N 1
ATOM 555 C CA . VAL A 1 71 ? 1.699 -4.056 8.998 1.00 97.19 71 VAL A CA 1
ATOM 556 C C . VAL A 1 71 ? 2.526 -5.219 8.454 1.00 97.19 71 VAL A C 1
ATOM 558 O O . VAL A 1 71 ? 3.719 -5.332 8.731 1.00 97.19 71 VAL A O 1
ATOM 561 N N . LYS A 1 72 ? 1.919 -6.071 7.631 1.00 96.69 72 LYS A N 1
ATOM 562 C CA . LYS A 1 72 ? 2.637 -7.073 6.835 1.00 96.69 72 LYS A CA 1
ATOM 563 C C . LYS A 1 72 ? 3.162 -6.435 5.562 1.00 96.69 72 LYS A C 1
ATOM 565 O O . LYS A 1 72 ? 2.426 -5.726 4.874 1.00 96.69 72 LYS A O 1
ATOM 570 N N . LEU A 1 73 ? 4.416 -6.713 5.235 1.00 96.25 73 LEU A N 1
ATOM 571 C CA . LEU A 1 73 ? 5.055 -6.351 3.979 1.00 96.25 73 LEU A CA 1
ATOM 572 C C . LEU A 1 73 ? 5.342 -7.635 3.207 1.00 96.25 73 LEU A C 1
ATOM 574 O O . LEU A 1 73 ? 6.190 -8.419 3.618 1.00 96.25 73 LEU A O 1
ATOM 578 N N . LEU A 1 74 ? 4.638 -7.833 2.096 1.00 95.31 74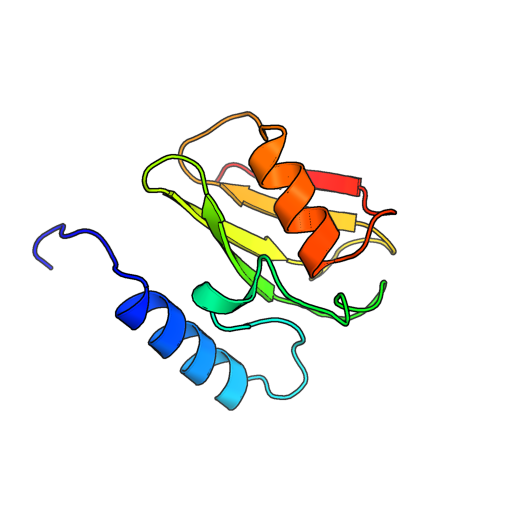 LEU A N 1
ATOM 579 C CA . LEU A 1 74 ? 4.821 -8.959 1.193 1.00 95.31 74 LEU A CA 1
ATOM 580 C C . LEU A 1 74 ? 5.826 -8.566 0.110 1.00 95.31 74 LEU A C 1
ATOM 582 O O . LEU A 1 74 ? 5.588 -7.644 -0.679 1.00 95.31 74 LEU A O 1
ATOM 586 N N . GLU A 1 75 ? 6.948 -9.272 0.088 1.00 90.75 75 GLU A N 1
ATOM 587 C CA . GLU A 1 75 ? 8.124 -8.950 -0.715 1.00 90.75 75 GLU A CA 1
ATOM 588 C C . GLU A 1 75 ? 8.662 -10.220 -1.371 1.00 90.75 75 GLU A C 1
ATOM 590 O O . GLU A 1 75 ? 8.869 -11.238 -0.722 1.00 90.75 75 GLU A O 1
ATOM 595 N N . SER A 1 76 ? 8.874 -10.157 -2.683 1.00 91.38 76 SER A N 1
ATOM 596 C CA . SER A 1 76 ? 9.177 -11.338 -3.504 1.00 91.38 76 SER A CA 1
ATOM 597 C C . SER A 1 76 ? 10.667 -11.530 -3.795 1.00 91.38 76 SER A C 1
ATOM 599 O O . SER A 1 76 ? 11.070 -12.586 -4.273 1.00 91.38 76 SER A O 1
ATOM 601 N N . MET A 1 77 ? 11.494 -10.516 -3.542 1.00 88.31 77 MET A N 1
ATOM 602 C CA . MET A 1 77 ? 12.890 -10.464 -3.967 1.00 88.31 77 MET A CA 1
ATOM 603 C C . MET A 1 77 ? 13.853 -10.232 -2.801 1.00 88.31 77 MET A C 1
ATOM 605 O O . MET A 1 77 ? 14.911 -10.861 -2.729 1.00 88.31 77 MET A O 1
ATOM 609 N N . TYR A 1 78 ? 13.527 -9.313 -1.897 1.00 86.62 78 TYR A N 1
ATOM 610 C CA . TYR A 1 78 ? 14.438 -8.872 -0.844 1.00 86.62 78 TYR A CA 1
ATOM 611 C C . TYR A 1 78 ? 14.134 -9.495 0.522 1.00 86.62 78 TYR A C 1
ATOM 613 O O . TYR A 1 78 ? 12.997 -9.755 0.882 1.00 86.62 78 TYR A O 1
ATOM 621 N N . ARG A 1 79 ? 15.181 -9.691 1.332 1.00 87.50 79 ARG A N 1
ATOM 622 C CA . ARG A 1 79 ? 15.075 -10.275 2.685 1.00 87.50 79 ARG A CA 1
ATOM 623 C C . ARG A 1 79 ? 15.219 -9.253 3.813 1.00 87.50 79 ARG A C 1
ATOM 625 O O . ARG A 1 79 ? 15.384 -9.624 4.970 1.00 87.50 79 ARG A O 1
ATOM 632 N N . SER A 1 80 ? 15.217 -7.969 3.474 1.00 90.50 80 SER A N 1
ATOM 633 C CA . SER A 1 80 ? 15.342 -6.883 4.438 1.00 90.50 80 SER A CA 1
ATOM 634 C C . SER A 1 80 ? 14.619 -5.629 3.963 1.00 90.50 80 SER A C 1
ATOM 636 O O . SER A 1 80 ? 14.523 -5.349 2.761 1.00 90.50 80 SER A O 1
ATOM 638 N N . ILE A 1 81 ? 14.134 -4.871 4.945 1.00 91.94 81 ILE A N 1
ATOM 639 C CA . ILE A 1 81 ? 13.465 -3.590 4.753 1.00 91.94 81 ILE A CA 1
ATOM 640 C C . ILE A 1 81 ? 14.487 -2.484 5.016 1.00 91.94 81 ILE A C 1
ATOM 642 O O . ILE A 1 81 ? 15.072 -2.412 6.096 1.00 91.94 81 ILE A O 1
ATOM 646 N N . ASP A 1 82 ? 14.727 -1.635 4.022 1.00 92.56 82 ASP A N 1
ATOM 647 C CA . ASP A 1 82 ? 15.628 -0.494 4.158 1.00 92.56 82 ASP A CA 1
ATOM 648 C C . ASP A 1 82 ? 14.924 0.728 4.781 1.00 92.56 82 ASP A C 1
ATOM 650 O O . ASP A 1 82 ? 13.696 0.798 4.882 1.00 92.56 82 ASP A O 1
ATOM 654 N N . VAL A 1 83 ? 15.717 1.723 5.186 1.00 93.81 83 VAL A N 1
ATOM 655 C CA . VAL A 1 83 ? 15.227 2.929 5.873 1.00 93.81 83 VAL A CA 1
ATOM 656 C C . VAL A 1 83 ? 14.243 3.730 5.015 1.00 93.81 83 VAL A C 1
ATOM 658 O O . VAL A 1 83 ? 13.270 4.261 5.548 1.00 93.81 83 VAL A O 1
ATOM 661 N N . SER A 1 84 ? 14.454 3.808 3.696 1.00 93.62 84 SER A N 1
ATOM 662 C CA . SER A 1 84 ? 13.558 4.561 2.809 1.00 93.62 84 SER A CA 1
ATOM 663 C C . SER A 1 84 ? 12.186 3.893 2.716 1.00 93.62 84 SER A C 1
ATOM 665 O O . SER A 1 84 ? 11.163 4.567 2.842 1.00 93.62 84 SER A O 1
ATOM 667 N N . THR A 1 85 ? 12.168 2.560 2.632 1.00 94.62 85 THR A N 1
ATOM 668 C CA . THR A 1 85 ? 10.940 1.762 2.670 1.00 94.62 85 THR A CA 1
ATOM 669 C C . THR A 1 85 ? 10.214 1.929 4.009 1.00 94.62 85 THR A C 1
ATOM 671 O O . THR A 1 85 ? 9.013 2.196 4.025 1.00 94.62 85 THR A O 1
ATOM 674 N N . MET A 1 86 ? 10.932 1.868 5.138 1.00 95.50 86 MET A N 1
ATOM 675 C CA . MET A 1 86 ? 10.344 2.107 6.466 1.00 95.50 86 MET A CA 1
ATOM 676 C C . MET A 1 86 ? 9.759 3.514 6.625 1.00 95.50 86 MET A C 1
ATOM 678 O O . MET A 1 86 ? 8.711 3.676 7.249 1.00 95.50 86 MET A O 1
ATOM 682 N N . ASN A 1 87 ? 10.400 4.536 6.060 1.00 94.75 87 ASN A N 1
ATOM 683 C CA . ASN A 1 87 ? 9.881 5.902 6.106 1.00 94.75 87 ASN A CA 1
ATOM 684 C C . ASN A 1 87 ? 8.594 6.042 5.289 1.00 94.75 87 ASN A C 1
ATOM 686 O O . ASN A 1 87 ? 7.639 6.652 5.766 1.00 94.75 87 ASN A O 1
ATOM 690 N N . LEU A 1 88 ? 8.533 5.428 4.105 1.00 95.00 88 LEU A N 1
ATOM 691 C CA . LEU A 1 88 ? 7.319 5.426 3.293 1.00 95.00 88 LEU A CA 1
ATOM 692 C C . LEU A 1 88 ? 6.171 4.687 3.995 1.00 95.00 88 LEU A C 1
ATOM 694 O O . LEU A 1 88 ? 5.043 5.173 4.008 1.00 95.00 88 LEU A O 1
ATOM 698 N N . LEU A 1 89 ? 6.457 3.556 4.646 1.00 95.75 89 LEU A N 1
ATOM 699 C CA . LEU A 1 89 ? 5.475 2.840 5.466 1.00 95.75 89 LEU A CA 1
ATOM 700 C C . LEU A 1 89 ? 4.928 3.721 6.590 1.00 95.75 89 LEU A C 1
ATOM 702 O O . LEU A 1 89 ? 3.718 3.782 6.781 1.00 95.75 89 LEU A O 1
ATOM 706 N N . ARG A 1 90 ? 5.795 4.455 7.294 1.00 95.25 90 ARG A N 1
ATOM 707 C CA . ARG A 1 90 ? 5.373 5.389 8.349 1.00 95.25 90 ARG A CA 1
ATOM 708 C C . ARG A 1 90 ? 4.571 6.572 7.815 1.00 95.25 90 ARG A C 1
ATOM 710 O O . ARG A 1 90 ? 3.670 7.039 8.503 1.00 95.25 90 ARG A O 1
ATOM 717 N N . GLN A 1 91 ? 4.860 7.034 6.600 1.00 95.25 91 GLN A N 1
ATOM 718 C CA . GLN A 1 91 ? 4.061 8.068 5.940 1.00 95.25 91 GLN A C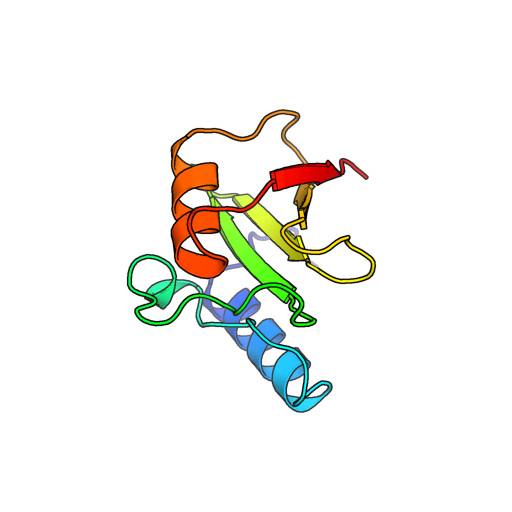A 1
ATOM 719 C C . GLN A 1 91 ? 2.641 7.570 5.641 1.00 95.25 91 GLN A C 1
ATOM 721 O O . GLN A 1 91 ? 1.675 8.310 5.804 1.00 95.25 91 GLN A O 1
ATOM 726 N N . VAL A 1 92 ? 2.510 6.310 5.218 1.00 96.31 92 VAL A N 1
ATOM 727 C CA . VAL A 1 92 ? 1.229 5.723 4.801 1.00 96.31 92 VAL A CA 1
ATOM 728 C C . VAL A 1 92 ? 0.410 5.203 5.982 1.00 96.31 92 VAL A C 1
ATOM 730 O O . VAL A 1 92 ? -0.801 5.380 5.981 1.00 96.31 92 VAL A O 1
ATOM 733 N N . PHE A 1 93 ? 1.033 4.573 6.977 1.00 96.00 93 PHE A N 1
ATOM 734 C CA . PHE A 1 93 ? 0.353 3.882 8.086 1.00 96.00 93 PHE A CA 1
ATOM 735 C C . PHE A 1 93 ? 0.587 4.532 9.462 1.00 96.00 93 PHE A C 1
ATOM 737 O O . PHE A 1 93 ? 0.049 4.071 10.466 1.00 96.00 93 PHE A O 1
ATOM 744 N N . GLY A 1 94 ? 1.372 5.610 9.529 1.00 94.06 94 GLY A N 1
ATOM 745 C CA . GLY A 1 94 ? 1.697 6.322 10.766 1.00 94.06 94 GLY A CA 1
ATOM 746 C C . GLY A 1 94 ? 3.002 5.860 11.428 1.00 94.06 94 GLY A C 1
ATOM 747 O O . GLY A 1 94 ? 3.555 4.801 11.140 1.00 94.06 94 GLY A O 1
ATOM 748 N N . GLY A 1 95 ? 3.528 6.683 12.342 1.00 88.25 95 GLY A N 1
ATOM 749 C CA . GLY A 1 95 ? 4.862 6.492 12.930 1.00 88.25 95 GLY A CA 1
ATOM 750 C C . GLY A 1 95 ? 5.004 5.331 13.926 1.00 88.25 95 GLY A C 1
ATOM 751 O O . GLY A 1 95 ? 6.119 4.866 14.146 1.00 88.25 95 GLY A O 1
ATOM 752 N N . GLY A 1 96 ? 3.900 4.863 14.515 1.00 89.19 96 GLY A N 1
ATOM 753 C CA . GLY A 1 96 ? 3.881 3.867 15.597 1.00 89.19 96 GLY A CA 1
ATOM 754 C C . GLY A 1 96 ? 3.725 2.411 15.153 1.00 89.19 96 GLY A C 1
ATOM 755 O O . GLY A 1 96 ? 3.291 1.594 15.959 1.00 89.19 96 GLY A O 1
ATOM 756 N N . ILE A 1 97 ? 4.008 2.096 13.888 1.00 94.81 97 ILE A N 1
ATOM 757 C CA . ILE A 1 97 ? 3.801 0.751 13.337 1.00 94.81 97 ILE A CA 1
ATOM 758 C C . ILE A 1 97 ? 4.965 -0.203 13.627 1.00 94.81 97 ILE A C 1
ATOM 760 O O . ILE A 1 97 ? 6.135 0.191 13.591 1.00 94.81 97 ILE A O 1
ATOM 764 N N . SER A 1 98 ? 4.641 -1.478 13.820 1.00 95.56 98 SER A N 1
ATOM 765 C CA . SER A 1 98 ? 5.566 -2.601 13.656 1.00 95.56 98 SER A CA 1
ATOM 766 C C . SER A 1 98 ? 5.353 -3.232 12.280 1.00 95.56 98 SER A C 1
ATOM 768 O O . SER A 1 98 ? 4.235 -3.284 11.768 1.00 95.56 98 SER A O 1
ATOM 770 N N . VAL A 1 99 ? 6.438 -3.678 11.644 1.00 95.94 99 VAL A N 1
ATOM 771 C CA . VAL A 1 99 ? 6.384 -4.229 10.286 1.00 95.94 99 VAL A CA 1
ATOM 772 C C . VAL A 1 99 ? 6.953 -5.637 10.276 1.00 95.94 99 VAL A C 1
ATOM 774 O O . VAL A 1 99 ? 8.087 -5.846 10.708 1.00 95.94 99 VAL A O 1
ATOM 777 N N . THR A 1 100 ? 6.181 -6.576 9.738 1.00 95.25 100 THR A N 1
ATOM 778 C CA . THR A 1 100 ? 6.597 -7.966 9.533 1.00 95.25 100 THR A CA 1
ATOM 779 C C . THR A 1 100 ? 6.862 -8.193 8.053 1.00 95.25 100 THR A C 1
ATOM 781 O O . THR A 1 100 ? 5.995 -7.935 7.220 1.00 95.25 100 THR A O 1
ATOM 784 N N . LEU A 1 101 ? 8.063 -8.666 7.719 1.00 94.12 101 LEU A N 1
ATOM 785 C CA . LEU A 1 101 ? 8.425 -9.043 6.355 1.00 94.12 101 LEU A CA 1
ATOM 786 C C . LEU A 1 101 ? 7.953 -10.473 6.072 1.00 94.12 101 LEU A C 1
ATOM 788 O O . LEU A 1 101 ? 8.418 -11.410 6.718 1.00 94.12 101 LEU A O 1
ATOM 792 N N . GLU A 1 102 ? 7.082 -10.636 5.085 1.00 92.38 102 GLU A N 1
ATOM 793 C CA . GLU A 1 102 ? 6.652 -11.930 4.564 1.00 92.38 102 GLU A CA 1
ATOM 794 C C . GLU A 1 102 ? 7.283 -12.148 3.186 1.00 92.38 102 GLU A C 1
ATOM 796 O O . GLU A 1 102 ? 7.062 -11.373 2.252 1.00 92.38 102 GLU A O 1
ATOM 801 N N . VAL A 1 103 ? 8.088 -13.206 3.077 1.00 83.00 103 VAL A N 1
ATOM 802 C CA . VAL A 1 103 ? 8.702 -13.647 1.820 1.00 83.00 103 VAL A CA 1
ATOM 803 C C . VAL A 1 103 ? 7.966 -14.915 1.374 1.00 83.00 103 VAL A C 1
ATOM 805 O O . VAL A 1 103 ? 8.043 -15.905 2.107 1.00 83.00 103 VAL A O 1
ATOM 808 N N . PRO A 1 104 ? 7.219 -14.883 0.254 1.00 66.44 104 PRO A N 1
ATOM 809 C CA . PRO A 1 104 ? 6.513 -16.047 -0.285 1.00 66.44 104 PRO A CA 1
ATOM 810 C C . PRO A 1 104 ? 7.431 -17.202 -0.702 1.00 66.44 104 PRO A C 1
ATOM 812 O O . PRO A 1 104 ? 8.603 -16.942 -1.066 1.00 66.44 104 PRO A O 1
#

Radius of gyration: 13.22 Å; chains: 1; bounding box: 31×30×39 Å